Protein 1ZUU (pdb70)

Secondary structure (DSSP, 8-state):
--EE-S-B---STTB--B-TT--EEEEE--SSSSEEEEEETTTTEEEEEEGGGEE-

Structure (mmCIF, N/CA/C/O backbone):
data_1ZUU
#
_entry.id   1ZUU
#
_cell.length_a   36.740
_cell.length_b   36.740
_cell.length_c   76.550
_cell.angle_alpha   90.00
_cell.angle_beta   90.00
_cell.angle_gamma   90.00
#
_symmetry.space_group_name_H-M   'P 43 21 2'
#
loop_
_entity.id
_entity.type
_entity.pdbx_description
1 polymer 'BZZ1 protein'
2 non-polymer 'MAGNESIUM ION'
3 non-polymer 'UNKNOWN ATOM OR ION'
4 water water
#
loop_
_atom_site.group_PDB
_atom_site.id
_atom_site.type_symbol
_atom_site.label_atom_id
_atom_site.label_alt_id
_atom_site.label_comp_id
_atom_site.label_asym_id
_atom_site.label_entity_id
_atom_site.label_seq_id
_atom_site.pdbx_PDB_ins_code
_atom_site.Cartn_x
_atom_site.Cartn_y
_atom_site.Cartn_z
_atom_site.occupancy
_atom_site.B_iso_or_equiv
_atom_site.auth_seq_id
_atom_site.auth_comp_id
_atom_site.auth_asym_id
_atom_site.auth_atom_id
_atom_site.pdbx_PDB_model_num
ATOM 1 N N . GLU A 1 3 ? 8.870 1.992 15.154 1.00 21.96 2 GLU A N 1
ATOM 2 C CA . GLU A 1 3 ? 8.142 3.273 15.427 1.00 19.58 2 GLU A CA 1
ATOM 3 C C . GLU A 1 3 ? 8.736 4.466 14.674 1.00 15.80 2 GLU A C 1
ATOM 4 O O . GLU A 1 3 ? 9.899 4.449 14.249 1.00 18.82 2 GLU A O 1
ATOM 6 N N . ASN A 1 4 ? 7.934 5.445 14.374 1.00 12.16 3 ASN A N 1
ATOM 7 C CA . ASN A 1 4 ? 8.423 6.690 13.825 1.00 8.72 3 ASN A CA 1
ATOM 8 C C . ASN A 1 4 ? 9.546 7.272 14.697 1.00 8.80 3 ASN A C 1
ATOM 9 O O . ASN A 1 4 ? 9.560 7.071 15.944 1.00 12.09 3 ASN A O 1
ATOM 14 N N . LYS A 1 5 ? 10.476 8.004 14.080 1.00 7.31 4 LYS A N 1
ATOM 15 C CA . LYS A 1 5 ? 11.652 8.555 14.790 1.00 7.85 4 LYS A CA 1
ATOM 16 C C . LYS A 1 5 ? 11.989 9.914 14.270 1.00 6.27 4 LYS A C 1
ATOM 17 O O . LYS A 1 5 ? 11.954 10.157 13.043 1.00 7.27 4 LYS A O 1
ATOM 23 N N . VAL A 1 6 ? 12.420 10.797 15.166 1.00 5.01 5 VAL A N 1
ATOM 24 C CA . VAL A 1 6 ? 13.235 11.944 14.791 1.00 4.23 5 VAL A CA 1
ATOM 25 C C . VAL A 1 6 ? 14.684 11.508 14.899 1.00 4.55 5 VAL A C 1
ATOM 26 O O . VAL A 1 6 ? 15.143 11.120 16.000 1.00 6.45 5 VAL A O 1
ATOM 30 N N A LEU A 1 7 ? 15.401 11.579 13.774 0.50 4.98 6 LEU A N 1
ATOM 31 N N B LEU A 1 7 ? 15.467 11.579 13.848 0.50 4.15 6 LEU A N 1
ATOM 32 C CA A LEU A 1 7 ? 16.832 11.242 13.641 0.50 5.77 6 LEU A CA 1
ATOM 33 C CA B LEU A 1 7 ? 16.870 11.232 13.956 0.50 4.31 6 LEU A CA 1
ATOM 34 C C A LEU A 1 7 ? 17.732 12.434 13.957 0.50 5.31 6 LEU A C 1
ATOM 35 C C B LEU A 1 7 ? 17.806 12.434 13.917 0.50 4.69 6 LEU A C 1
ATOM 36 O O A LEU A 1 7 ? 18.763 12.294 14.643 0.50 4.38 6 LEU A O 1
ATOM 37 O O B LEU A 1 7 ? 18.970 12.292 14.293 0.50 4.25 6 LEU A O 1
ATOM 46 N N . TYR A 1 8 ? 17.331 13.613 13.468 1.00 4.58 7 TYR A N 1
ATOM 47 C CA . TYR A 1 8 ? 18.144 14.824 13.500 1.00 5.12 7 TYR A CA 1
ATOM 48 C C . TYR A 1 8 ? 17.290 15.977 13.999 1.00 4.83 7 TYR A C 1
ATOM 49 O O . TYR A 1 8 ? 16.127 16.118 13.585 1.00 5.07 7 TYR A O 1
ATOM 58 N N . ALA A 1 9 ? 17.867 16.820 14.844 1.00 4.86 8 ALA A N 1
ATOM 59 C CA . ALA A 1 9 ? 17.172 17.990 15.375 1.00 4.95 8 ALA A CA 1
ATOM 60 C C . ALA A 1 9 ? 17.010 19.064 14.303 1.00 4.61 8 ALA A C 1
ATOM 61 O O . ALA A 1 9 ? 17.890 19.274 13.458 1.00 6.74 8 ALA A O 1
ATOM 63 N N . TYR A 1 10 ? 15.879 19.758 14.389 1.00 4.26 9 TYR A N 1
ATOM 64 C CA . TYR A 1 10 ? 15.598 20.906 13.500 1.00 4.22 9 TYR A CA 1
ATOM 65 C C . TYR A 1 10 ? 14.794 21.888 14.310 1.00 4.13 9 TYR A C 1
ATOM 66 O O . TYR A 1 10 ? 13.786 21.522 14.918 1.00 4.92 9 TYR A O 1
ATOM 75 N N . VAL A 1 11 ? 15.208 23.178 14.312 1.00 4.33 10 VAL A N 1
ATOM 76 C CA . VAL A 1 11 ? 14.462 24.233 14.967 1.00 4.29 10 VAL A CA 1
ATOM 77 C C . VAL A 1 11 ? 13.643 24.996 13.908 1.00 4.19 10 VAL A C 1
ATOM 78 O O . VAL A 1 11 ? 14.189 25.465 12.905 1.00 4.89 10 VAL A O 1
ATOM 82 N N A GLN A 1 12 ? 12.369 25.201 14.231 0.50 4.33 11 GLN A N 1
ATOM 83 N N B GLN A 1 12 ? 12.376 25.219 14.167 0.50 4.52 11 GLN A N 1
ATOM 84 C CA A GLN A 1 12 ? 11.465 26.058 13.449 0.50 4.82 11 GLN A CA 1
ATOM 85 C CA B GLN A 1 12 ? 11.547 25.962 13.234 0.50 5.77 11 GLN A CA 1
ATOM 86 C C A GLN A 1 12 ? 12.207 27.312 12.936 0.50 5.53 11 GLN A C 1
ATOM 87 C C B GLN A 1 12 ? 12.157 27.322 12.969 0.50 4.90 11 GLN A C 1
ATOM 88 O O A GLN A 1 12 ? 12.885 28.012 13.700 0.50 6.38 11 GLN A O 1
ATOM 89 O O B GLN A 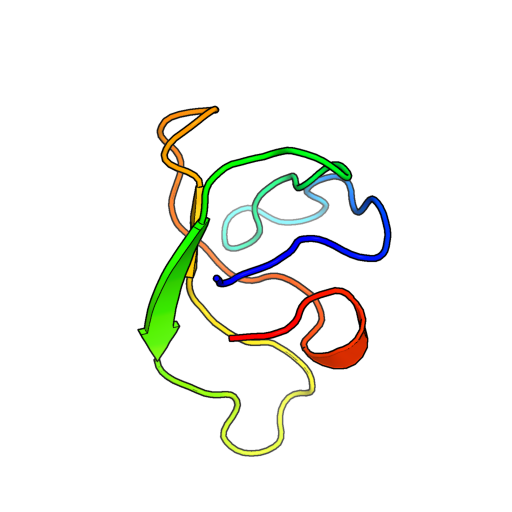1 12 ? 12.568 28.064 13.878 0.50 3.87 11 GLN A O 1
ATOM 100 N N A LYS A 1 13 ? 12.020 27.642 11.645 0.50 5.69 12 LYS A N 1
ATOM 101 N N B LYS A 1 13 ? 12.158 27.688 11.690 0.50 5.15 12 LYS A N 1
ATOM 102 C CA A LYS A 1 13 ? 12.594 28.877 11.017 0.50 6.66 12 LYS A CA 1
ATOM 103 C CA B LYS A 1 13 ? 12.490 29.037 11.260 0.50 6.08 12 LYS A CA 1
ATOM 104 C C A LYS A 1 13 ? 11.576 29.738 10.249 0.50 7.37 12 LYS A C 1
ATOM 105 C C B LYS A 1 13 ? 11.226 29.749 10.852 0.50 5.99 12 LYS A C 1
ATOM 106 O O A LYS A 1 13 ? 11.869 30.814 9.777 0.50 11.11 12 LYS A O 1
ATOM 107 O O B LYS A 1 13 ? 10.818 30.650 11.544 0.50 8.07 12 LYS A O 1
ATOM 118 N N A ASP A 1 14 ? 10.402 29.235 9.985 0.50 6.89 13 ASP A N 1
ATOM 119 N N B ASP A 1 14 ? 10.618 29.336 9.750 0.50 9.73 13 ASP A N 1
ATOM 120 C CA A ASP A 1 14 ? 9.323 30.003 9.354 0.50 6.11 13 ASP A CA 1
ATOM 121 C CA B ASP A 1 14 ? 9.426 29.993 9.228 0.50 10.97 13 ASP A CA 1
ATOM 122 C C A ASP A 1 14 ? 8.044 29.468 10.004 0.50 5.83 13 ASP A C 1
ATOM 123 C C B ASP A 1 14 ? 8.150 29.562 9.937 0.50 9.75 13 ASP A C 1
ATOM 124 O O A ASP A 1 14 ? 8.060 28.417 10.628 0.50 5.75 13 ASP A O 1
ATOM 125 O O B ASP A 1 14 ? 8.112 28.559 10.698 0.50 10.11 13 ASP A O 1
ATOM 134 N N A ASP A 1 15 ? 6.925 30.163 9.817 0.50 7.37 14 ASP A N 1
ATOM 135 N N B ASP A 1 15 ? 7.075 30.278 9.598 0.50 8.64 14 ASP A N 1
ATOM 136 C CA A ASP A 1 15 ? 5.683 29.938 10.542 0.50 9.29 14 ASP A CA 1
ATOM 137 C CA B ASP A 1 15 ? 5.823 30.154 10.290 0.50 7.06 14 ASP A CA 1
ATOM 138 C C A ASP A 1 15 ? 5.068 28.561 10.304 0.50 6.85 14 ASP A C 1
ATOM 139 C C B ASP A 1 15 ? 5.078 28.836 10.028 0.50 6.46 14 ASP A C 1
ATOM 140 O O A ASP A 1 15 ? 4.336 28.052 11.155 0.50 8.16 14 ASP A O 1
ATOM 141 O O B ASP A 1 15 ? 4.096 28.500 10.753 0.50 8.37 14 ASP A O 1
ATOM 150 N N A ASP A 1 16 ? 5.313 28.001 9.121 0.50 5.95 15 ASP A N 1
ATOM 151 N N B ASP A 1 16 ? 5.537 28.085 9.026 0.50 4.75 15 ASP A N 1
ATOM 152 C CA A ASP A 1 16 ? 4.761 26.711 8.740 0.50 4.94 15 ASP A CA 1
ATOM 153 C CA B ASP A 1 16 ? 4.905 26.822 8.625 0.50 4.57 15 ASP A CA 1
ATOM 154 C C A ASP A 1 16 ? 5.571 25.551 9.219 0.50 4.90 15 ASP A C 1
ATOM 155 C C B ASP A 1 16 ? 5.669 25.587 9.047 0.50 4.14 15 ASP A C 1
ATOM 156 O O A ASP A 1 16 ? 5.129 24.423 9.044 0.50 4.81 15 ASP A O 1
ATOM 157 O O B ASP A 1 16 ? 5.293 24.467 8.684 0.50 4.79 15 ASP A O 1
ATOM 166 N N . GLU A 1 17 ? 6.757 25.794 9.785 1.00 4.09 16 GLU A N 1
ATOM 167 C CA . GLU A 1 17 ? 7.673 24.733 10.214 1.00 4.04 16 GLU A CA 1
ATOM 168 C C . GLU A 1 17 ? 7.440 24.468 11.713 1.00 4.30 16 GLU A C 1
ATOM 169 O O . GLU A 1 17 ? 6.910 25.312 12.441 1.00 5.94 16 GLU A O 1
ATOM 175 N N . ILE A 1 18 ? 7.943 23.318 12.179 1.00 3.79 17 ILE A N 1
ATOM 176 C CA . ILE A 1 18 ? 7.979 23.048 13.621 1.00 3.74 17 ILE A CA 1
ATOM 177 C C . ILE A 1 18 ? 9.353 22.491 13.991 1.00 4.03 17 ILE A C 1
ATOM 178 O O . ILE A 1 18 ? 10.138 22.018 13.168 1.00 4.57 17 ILE A O 1
ATOM 183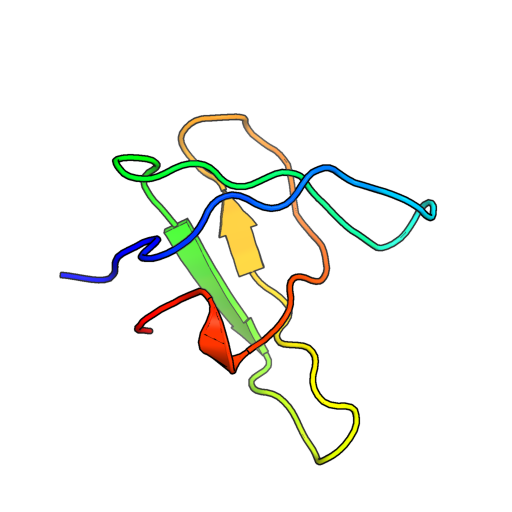 N N . THR A 1 19 ? 9.628 22.561 15.307 1.00 3.79 18 THR A N 1
ATOM 184 C CA . THR A 1 19 ? 10.803 21.994 15.888 1.00 3.06 18 THR A CA 1
ATOM 185 C C . THR A 1 19 ? 10.628 20.499 16.158 1.00 3.43 18 THR A C 1
ATOM 186 O O . THR A 1 19 ? 9.592 20.040 16.603 1.00 3.95 18 THR A O 1
ATOM 190 N N . ILE A 1 20 ? 11.716 19.748 15.899 1.00 3.52 19 ILE A N 1
ATOM 191 C CA . ILE A 1 20 ? 11.815 18.352 16.227 1.00 3.39 19 ILE A CA 1
ATOM 192 C C . ILE A 1 20 ? 13.170 18.081 16.878 1.00 3.20 19 ILE A C 1
ATOM 193 O O . ILE A 1 20 ? 14.188 18.632 16.470 1.00 3.87 19 ILE A O 1
ATOM 198 N N . THR A 1 21 ? 13.181 17.152 17.833 1.00 3.44 20 THR A N 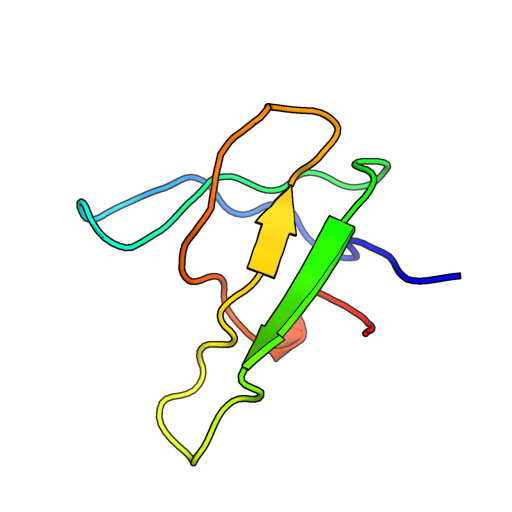1
ATOM 199 C CA . THR A 1 21 ? 14.414 16.698 18.437 1.00 4.03 20 THR A CA 1
ATOM 200 C C . THR A 1 21 ? 14.376 15.191 18.585 1.00 4.14 20 THR A C 1
ATOM 201 O O . THR A 1 21 ? 13.313 14.594 18.772 1.00 4.10 20 THR A O 1
ATOM 205 N N . PRO A 1 22 ? 15.551 14.532 18.507 1.00 4.36 21 PRO A N 1
ATOM 206 C CA . PRO A 1 22 ? 15.592 13.037 18.703 1.00 5.17 21 PRO A CA 1
ATOM 207 C C . PRO A 1 22 ? 14.858 12.660 19.961 1.00 4.98 21 PRO A C 1
ATOM 208 O O . PRO A 1 22 ? 15.055 13.276 21.028 1.00 5.88 21 PRO A O 1
ATOM 212 N N . GLY A 1 23 ? 14.016 11.640 19.849 1.00 5.31 22 GLY A N 1
ATOM 213 C CA . GLY A 1 23 ? 13.197 11.174 20.956 1.00 5.51 22 GLY A CA 1
ATOM 214 C C . GLY A 1 23 ? 11.765 11.690 20.977 1.00 5.28 22 GLY A C 1
ATOM 215 O O . GLY A 1 23 ? 10.949 11.167 21.698 1.00 7.95 22 GLY A O 1
ATOM 216 N N . ASP A 1 24 ? 11.481 12.742 20.204 1.00 4.46 23 ASP A N 1
ATOM 217 C CA . ASP A 1 24 ? 10.089 13.256 20.177 1.00 4.07 23 ASP A CA 1
ATOM 218 C C . ASP A 1 24 ? 9.189 12.207 19.497 1.00 4.29 23 ASP A C 1
ATOM 219 O O . ASP A 1 24 ? 9.589 11.519 18.530 1.00 5.35 23 ASP A O 1
ATOM 224 N N . LYS A 1 25 ? 7.964 12.148 19.980 1.00 3.68 24 LYS A N 1
ATOM 225 C CA . LYS A 1 25 ? 6.938 11.285 19.374 1.00 4.48 24 LYS A CA 1
ATOM 226 C C . LYS A 1 25 ? 6.230 12.072 18.255 1.00 4.51 24 LYS A C 1
ATOM 227 O O . LYS A 1 25 ? 5.748 13.174 18.494 1.00 5.95 24 LYS A O 1
ATOM 233 N N . ILE A 1 26 ? 6.232 11.494 17.048 1.00 4.61 25 ILE A N 1
ATOM 234 C CA . ILE A 1 26 ? 5.729 12.198 15.878 1.00 4.08 25 ILE A CA 1
ATOM 235 C C . ILE A 1 26 ? 4.690 11.326 15.145 1.00 4.75 25 ILE A C 1
ATOM 236 O O . ILE A 1 26 ? 4.659 10.080 15.327 1.00 5.19 25 ILE A O 1
ATOM 241 N N . SER A 1 27 ? 3.934 11.963 14.279 1.00 4.21 26 SER A N 1
ATOM 242 C CA . SER A 1 27 ? 2.969 11.264 13.425 1.00 4.71 26 SER A CA 1
ATOM 243 C C . SER A 1 27 ? 2.886 12.020 12.083 1.00 4.07 26 SER A C 1
ATOM 244 O O . SER A 1 27 ? 3.086 13.220 11.990 1.00 4.72 26 SER A O 1
ATOM 247 N N . LEU A 1 28 ? 2.594 11.241 11.042 1.00 4.16 27 LEU A N 1
ATOM 248 C CA . LEU A 1 28 ? 2.515 11.829 9.687 1.00 4.18 27 LEU A CA 1
ATOM 249 C C . LEU A 1 28 ? 1.198 12.601 9.476 1.00 4.52 27 LEU A C 1
ATOM 250 O O . LEU A 1 28 ? 0.133 12.139 9.859 1.00 5.37 27 LEU A O 1
ATOM 255 N N . VAL A 1 29 ? 1.308 13.738 8.774 1.00 4.35 28 VAL A N 1
ATOM 256 C CA . VAL A 1 29 ? 0.159 14.431 8.218 1.00 4.90 28 VAL A CA 1
ATOM 257 C C . VAL A 1 29 ? 0.125 14.228 6.682 1.00 4.38 28 VAL A C 1
ATOM 258 O O . VAL A 1 29 ? -0.892 13.834 6.123 1.00 5.47 28 VAL A O 1
ATOM 262 N N . ALA A 1 30 ? 1.236 14.509 6.013 1.00 4.44 29 ALA A N 1
ATOM 263 C CA . ALA A 1 30 ? 1.293 14.385 4.535 1.00 5.25 29 ALA A CA 1
ATOM 264 C C . ALA A 1 30 ? 2.736 14.195 4.138 1.00 4.29 29 ALA A C 1
ATOM 265 O O . ALA A 1 30 ? 3.640 14.898 4.613 1.00 5.13 29 ALA A O 1
ATOM 267 N N A ARG A 1 31 ? 3.013 13.210 3.277 0.50 5.34 30 ARG A N 1
ATOM 268 N N B ARG A 1 31 ? 2.957 13.287 3.188 0.50 4.45 30 ARG A N 1
ATOM 269 C CA A ARG A 1 31 ? 4.383 13.001 2.777 0.50 4.84 30 ARG A CA 1
ATOM 270 C CA B ARG A 1 31 ? 4.285 13.022 2.637 0.50 4.82 30 ARG A CA 1
ATOM 271 C C A ARG A 1 31 ? 4.810 14.155 1.875 0.50 5.71 30 ARG A C 1
ATOM 272 C C B ARG A 1 31 ? 4.807 14.212 1.842 0.50 4.74 30 ARG A C 1
ATOM 273 O O A ARG A 1 31 ? 4.012 14.857 1.249 0.50 7.33 30 ARG A O 1
ATOM 274 O O B ARG A 1 31 ? 4.073 15.004 1.254 0.50 4.79 30 ARG A O 1
ATOM 289 N N . ASP A 1 32 ? 6.132 14.279 1.798 1.00 5.33 31 ASP A N 1
ATOM 290 C CA . ASP A 1 32 ? 6.839 15.192 0.858 1.00 5.21 31 ASP A CA 1
ATOM 291 C C . ASP A 1 32 ? 6.399 14.828 -0.555 1.00 4.49 31 ASP A C 1
ATOM 292 O O . ASP A 1 32 ? 6.374 13.661 -0.933 1.00 6.75 31 ASP A O 1
ATOM 297 N N . THR A 1 33 ? 6.087 15.844 -1.341 1.00 4.87 32 THR A N 1
ATOM 298 C CA . THR A 1 33 ? 5.724 15.662 -2.769 1.00 5.32 32 THR A CA 1
ATOM 299 C C . THR A 1 33 ? 6.857 16.115 -3.687 1.00 5.50 32 THR A C 1
ATOM 300 O O . THR A 1 33 ? 6.670 16.131 -4.903 1.00 7.42 32 THR A O 1
ATOM 304 N N . GLY A 1 34 ? 8.027 16.445 -3.134 1.00 5.45 33 GLY A N 1
ATOM 305 C CA . GLY A 1 34 ? 9.164 16.956 -3.914 1.00 5.45 33 GLY A CA 1
ATOM 306 C C . GLY A 1 34 ? 9.726 18.282 -3.429 1.00 5.63 33 GLY A C 1
ATOM 307 O O . GLY A 1 34 ? 10.625 18.803 -4.047 1.00 6.34 33 GLY A O 1
ATOM 308 N N . SER A 1 35 ? 9.175 18.845 -2.361 1.00 5.47 34 SER A N 1
ATOM 309 C CA . SER A 1 35 ? 9.679 20.073 -1.778 1.00 5.50 34 SER A CA 1
ATOM 310 C C . SER A 1 35 ? 10.922 19.844 -0.913 1.00 5.37 34 SER A C 1
ATOM 311 O O . SER A 1 35 ? 11.656 20.839 -0.646 1.00 6.90 34 SER A O 1
ATOM 314 N N . GLY A 1 36 ? 11.108 18.633 -0.384 1.00 4.79 35 GLY A N 1
ATOM 315 C CA . GLY A 1 36 ? 12.101 18.349 0.631 1.00 5.52 35 GLY A CA 1
ATOM 316 C C . GLY A 1 36 ? 11.548 18.385 2.054 1.00 4.70 35 GLY A C 1
ATOM 317 O O . GLY A 1 36 ? 12.342 18.128 2.995 1.00 5.13 35 GLY A O 1
ATOM 318 N N . TRP A 1 37 ? 10.270 18.680 2.229 1.00 4.07 36 TRP A N 1
ATOM 319 C CA . TRP A 1 37 ? 9.666 18.814 3.541 1.00 4.21 36 TRP A CA 1
ATOM 320 C C . TRP A 1 37 ? 8.484 17.872 3.670 1.00 4.45 36 TRP A C 1
ATOM 321 O O . TRP A 1 37 ? 7.718 17.661 2.723 1.00 5.51 36 TRP A O 1
ATOM 332 N N . THR A 1 38 ? 8.306 17.346 4.902 1.00 4.06 37 THR A N 1
ATOM 333 C CA . THR 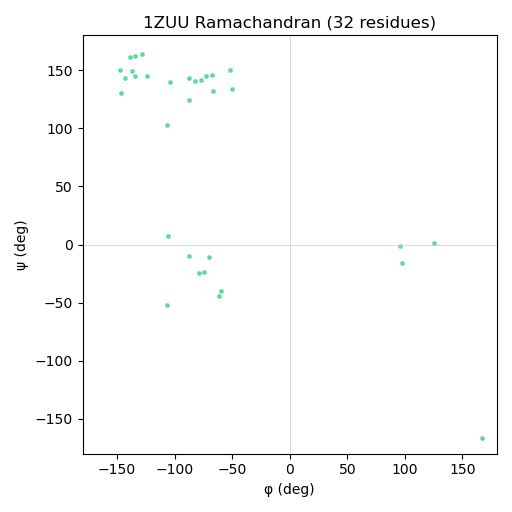A 1 38 ? 7.191 16.466 5.253 1.00 4.30 37 THR A CA 1
ATOM 334 C C . THR A 1 38 ? 6.352 17.171 6.324 1.00 3.79 37 THR A C 1
ATOM 335 O O . THR A 1 38 ? 6.911 17.779 7.251 1.00 4.22 37 THR A O 1
ATOM 339 N N A LYS A 1 39 ? 5.031 17.141 6.193 0.50 3.95 38 LYS A N 1
ATOM 340 N N B LYS A 1 39 ? 5.023 17.031 6.225 0.50 4.16 38 LYS A N 1
ATOM 341 C CA A LYS A 1 39 ? 4.197 17.701 7.249 0.50 4.25 38 LYS A CA 1
ATOM 342 C CA B LYS A 1 39 ? 4.089 17.597 7.213 0.50 3.43 38 LYS A CA 1
ATOM 343 C C A LYS A 1 39 ? 3.933 16.599 8.285 0.50 4.13 38 LYS A C 1
ATOM 344 C C B LYS A 1 39 ? 3.807 16.572 8.312 0.50 3.71 38 LYS A C 1
ATOM 345 O O A LYS A 1 39 ? 3.553 15.473 7.923 0.50 3.93 38 LYS A O 1
ATOM 346 O O B LYS A 1 39 ? 3.312 15.478 8.015 0.50 3.94 38 LYS A O 1
ATOM 357 N N . ILE A 1 40 ? 4.116 16.953 9.568 1.00 3.80 39 ILE A N 1
ATOM 358 C CA . ILE A 1 40 ? 3.969 16.042 10.677 1.00 3.45 39 ILE A CA 1
ATOM 359 C C . ILE A 1 40 ? 3.259 16.776 11.849 1.00 3.64 39 ILE A C 1
ATOM 360 O O . ILE A 1 40 ? 3.206 17.998 11.912 1.00 4.60 39 ILE A O 1
ATOM 365 N N . ASN A 1 41 ? 2.849 15.930 12.797 1.00 3.82 40 ASN A N 1
ATOM 366 C CA . ASN A 1 41 ? 2.558 16.365 14.153 1.00 3.99 40 ASN A CA 1
ATOM 367 C C . ASN A 1 41 ? 3.718 15.938 15.065 1.00 3.84 40 ASN A C 1
ATOM 368 O O . ASN A 1 41 ? 4.210 14.811 14.918 1.00 4.47 40 ASN A O 1
ATOM 373 N N . ASN A 1 42 ? 4.084 16.797 15.981 1.00 3.60 41 ASN A N 1
ATOM 374 C CA . ASN A 1 42 ? 4.998 16.449 17.063 1.00 3.37 41 ASN A CA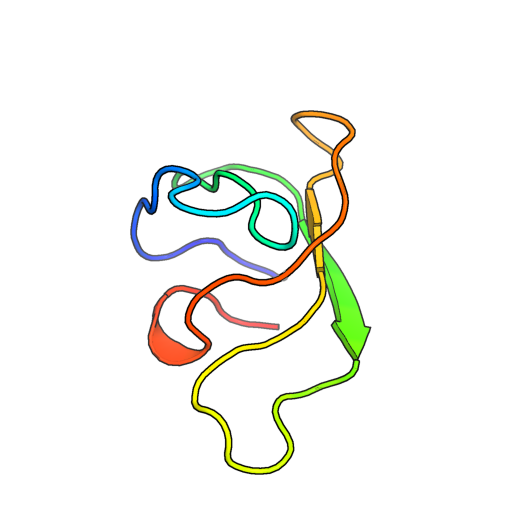 1
ATOM 375 C C . ASN A 1 42 ? 4.110 16.358 18.302 1.00 3.59 41 ASN A C 1
ATOM 376 O O . ASN A 1 42 ? 3.705 17.36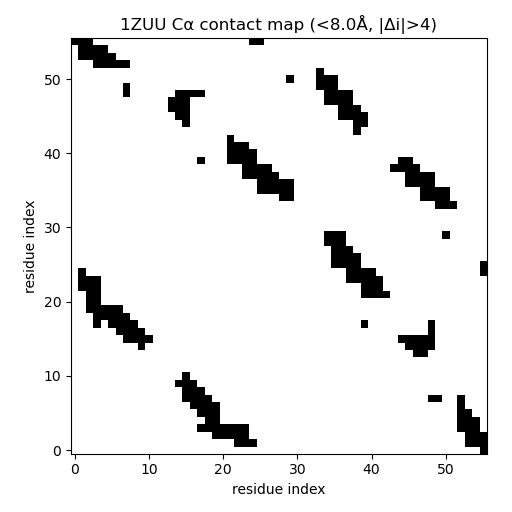4 18.853 1.00 4.10 41 ASN A O 1
ATOM 381 N N . ASP A 1 43 ? 3.793 15.106 18.717 1.00 3.71 42 ASP A N 1
ATOM 382 C CA . ASP A 1 43 ? 2.934 14.939 19.886 1.00 3.51 42 ASP A CA 1
ATOM 383 C C . ASP A 1 43 ? 3.691 15.240 21.177 1.00 3.68 42 ASP A C 1
ATOM 384 O O . ASP A 1 43 ? 3.027 15.576 22.186 1.00 4.83 42 ASP A O 1
ATOM 389 N N . THR A 1 44 ? 4.999 15.142 21.201 1.00 3.79 43 THR A N 1
ATOM 390 C CA . THR A 1 44 ? 5.755 15.578 22.379 1.00 4.02 43 THR A CA 1
ATOM 391 C C . THR A 1 44 ? 5.548 17.063 22.635 1.00 4.23 43 THR A C 1
ATOM 392 O O . THR A 1 44 ? 5.342 17.499 23.780 1.00 5.07 43 THR A O 1
ATOM 396 N N . THR A 1 45 ? 5.608 17.903 21.582 1.00 4.09 44 THR A N 1
ATOM 397 C CA . THR A 1 45 ? 5.526 19.351 21.762 1.00 5.40 44 THR A CA 1
ATOM 398 C C . THR A 1 45 ? 4.093 19.902 21.581 1.00 5.38 44 THR A C 1
ATOM 399 O O . THR A 1 45 ? 3.846 21.034 22.034 1.00 7.13 44 THR A O 1
ATOM 403 N N A GLY A 1 46 ? 3.249 19.189 20.866 0.50 5.61 45 GLY A N 1
ATOM 404 N N B GLY A 1 46 ? 3.184 19.135 21.009 0.50 4.31 45 GLY A N 1
ATOM 405 C CA A GLY A 1 46 ? 1.918 19.642 20.562 0.50 6.18 45 GLY A CA 1
ATOM 406 C CA B GLY A 1 46 ? 1.865 19.627 20.692 0.50 5.04 45 GLY A CA 1
ATOM 407 C C A GLY A 1 46 ? 1.759 20.439 19.289 0.50 4.94 45 GLY A C 1
ATOM 408 C C B GLY A 1 46 ? 1.824 20.580 19.523 0.50 4.59 45 GLY A C 1
ATOM 409 O O A GLY A 1 46 ? 0.663 20.956 19.052 0.50 6.09 45 GLY A O 1
ATOM 410 O O B GLY A 1 46 ? 1.005 21.495 19.530 0.50 7.21 45 GLY A O 1
ATOM 411 N N A GLU A 1 47 ? 2.796 20.563 18.458 0.50 5.05 46 GLU A N 1
ATOM 412 N N B GLU A 1 47 ? 2.655 20.382 18.494 0.50 3.92 46 GLU A N 1
ATOM 413 C CA A GLU A 1 47 ? 2.761 21.413 17.279 0.50 4.80 46 GLU A CA 1
ATOM 414 C CA B GLU A 1 47 ? 2.694 21.278 17.357 0.50 3.96 46 GLU A CA 1
ATOM 415 C C A GLU A 1 47 ? 2.660 20.551 16.032 0.50 5.05 46 GLU A C 1
ATOM 416 C C B GLU A 1 47 ? 2.520 20.484 16.049 0.50 3.92 46 GLU A C 1
ATOM 417 O O A GLU A 1 47 ? 3.010 19.367 16.024 0.50 6.14 46 GLU A O 1
ATOM 418 O O B GLU A 1 47 ? 2.683 19.265 16.013 0.50 4.83 46 GLU A O 1
ATOM 429 N N . THR A 1 48 ? 2.202 21.202 14.960 1.00 4.58 47 THR A N 1
ATOM 430 C CA . THR A 1 48 ? 2.004 20.567 13.645 1.00 4.34 47 THR A CA 1
ATOM 431 C C . THR A 1 48 ? 2.619 21.462 12.583 1.00 4.36 47 THR A C 1
ATOM 432 O O . THR A 1 48 ? 2.379 22.700 12.579 1.00 4.95 47 THR A O 1
ATOM 436 N N . GLY A 1 49 ? 3.385 20.924 11.647 1.00 4.00 48 GLY A N 1
ATOM 437 C CA . GLY A 1 49 ? 3.922 21.683 10.571 1.00 4.20 48 GLY A CA 1
ATOM 438 C C . G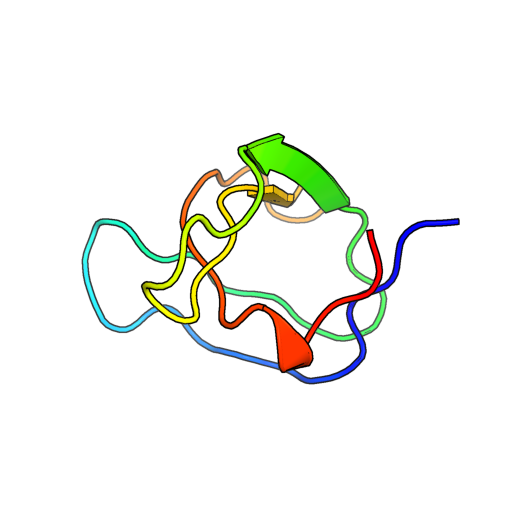LY A 1 49 ? 5.020 20.891 9.835 1.00 4.02 48 GLY A C 1
ATOM 439 O O . GLY A 1 49 ? 5.140 19.668 9.982 1.00 4.03 48 GLY A O 1
ATOM 440 N N . LEU A 1 50 ? 5.762 21.606 9.006 1.00 3.70 49 LEU A N 1
ATOM 441 C CA . LE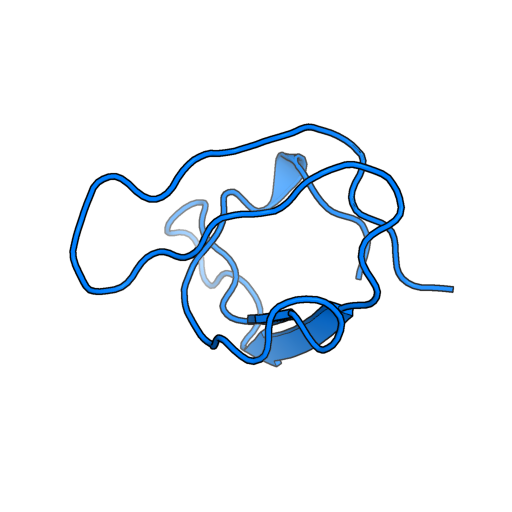U A 1 50 ? 6.766 21.017 8.115 1.00 3.42 49 LEU A CA 1
ATOM 442 C C . LEU A 1 50 ? 8.129 20.882 8.824 1.00 3.78 49 LEU A C 1
ATOM 443 O O . LEU A 1 50 ? 8.557 21.734 9.577 1.00 4.28 49 LEU A O 1
ATOM 448 N N . VAL A 1 51 ? 8.806 19.754 8.464 1.00 4.03 50 VAL A N 1
ATOM 449 C CA . VAL A 1 51 ? 10.160 19.497 8.874 1.00 3.66 50 VAL A CA 1
ATOM 450 C C . VAL A 1 51 ? 10.910 18.912 7.663 1.00 4.29 50 VAL A C 1
ATOM 451 O O . VAL A 1 51 ? 10.299 18.367 6.751 1.00 4.01 50 VAL A O 1
ATOM 455 N N . PRO A 1 52 ? 12.251 18.943 7.672 1.00 4.27 51 PRO A N 1
ATOM 456 C CA . PRO A 1 52 ? 12.990 18.345 6.528 1.00 5.13 51 PRO A CA 1
ATOM 457 C C . PRO A 1 52 ? 12.778 16.848 6.520 1.00 4.55 51 PRO A C 1
ATOM 458 O O . PRO A 1 52 ? 12.996 16.136 7.527 1.00 5.06 51 PRO A O 1
ATOM 462 N N . THR A 1 53 ? 12.445 16.288 5.340 1.00 4.73 52 THR A N 1
ATOM 463 C CA . THR A 1 53 ? 12.103 14.876 5.223 1.00 4.91 52 THR A CA 1
ATOM 464 C C . THR A 1 53 ? 13.248 13.957 5.674 1.00 4.52 52 THR A C 1
ATOM 465 O O . THR A 1 53 ? 12.979 12.928 6.322 1.00 5.27 52 THR A O 1
ATOM 469 N N . THR A 1 54 ? 14.477 14.290 5.350 1.00 4.45 53 THR A N 1
ATOM 470 C CA . THR A 1 54 ? 15.609 13.414 5.666 1.00 5.38 53 THR A CA 1
ATOM 471 C C . THR A 1 54 ? 15.890 13.374 7.188 1.00 5.52 53 THR A C 1
ATOM 472 O O . THR A 1 54 ? 16.731 12.560 7.633 1.00 6.74 53 THR A O 1
ATOM 476 N N . TYR A 1 55 ? 15.270 14.245 7.988 1.00 4.47 54 TYR A N 1
ATOM 477 C CA . TYR A 1 55 ? 15.582 14.316 9.423 1.00 4.46 54 TYR A CA 1
ATOM 478 C C . TYR A 1 55 ? 14.719 13.314 10.223 1.00 5.00 54 TYR A C 1
ATOM 479 O O . TYR A 1 55 ? 15.011 13.142 11.441 1.00 5.82 54 TYR A O 1
ATOM 488 N N . ILE A 1 56 ? 13.730 12.701 9.605 1.00 4.28 55 ILE A N 1
ATOM 489 C CA . ILE A 1 56 ? 12.793 11.843 10.303 1.00 4.12 55 ILE A CA 1
ATOM 490 C C . ILE A 1 56 ? 12.641 10.528 9.569 1.00 5.35 55 ILE A C 1
ATOM 491 O O . ILE A 1 56 ? 13.053 10.362 8.410 1.00 5.74 55 ILE A O 1
ATOM 496 N N A ARG A 1 57 ? 12.105 9.538 10.277 0.50 5.65 56 ARG A N 1
ATOM 497 N N B ARG A 1 57 ? 12.065 9.565 10.286 0.50 5.64 56 ARG A N 1
ATOM 498 C CA A ARG A 1 57 ? 11.648 8.273 9.674 0.50 6.47 56 ARG A CA 1
ATOM 499 C CA B ARG A 1 57 ? 11.689 8.237 9.765 0.50 6.36 56 ARG A CA 1
ATOM 500 C C A ARG A 1 57 ? 10.179 8.133 10.043 0.50 6.17 56 ARG A C 1
ATOM 501 C C B ARG A 1 57 ? 10.202 8.095 10.039 0.50 6.49 56 ARG A C 1
ATOM 502 O O A ARG A 1 57 ? 9.816 8.026 11.237 0.50 8.56 56 ARG A O 1
ATOM 503 O O B ARG A 1 57 ? 9.739 8.217 11.196 0.50 8.05 56 ARG A O 1
ATOM 518 N N A ILE A 1 58 ? 9.316 8.212 9.038 0.50 6.08 57 ILE A N 1
ATOM 519 N N B ILE A 1 58 ? 9.426 7.905 8.979 0.50 8.44 57 ILE A N 1
ATOM 520 C CA A ILE A 1 58 ? 7.888 7.981 9.176 0.50 6.03 57 ILE A CA 1
ATOM 521 C CA B ILE A 1 58 ? 7.985 7.962 9.044 0.50 9.11 57 ILE A CA 1
ATOM 522 C C A ILE A 1 58 ? 7.434 6.904 8.211 0.50 7.16 57 ILE A C 1
ATOM 523 C C B ILE A 1 58 ? 7.334 7.377 7.798 0.50 8.80 57 ILE A C 1
ATOM 524 O O A ILE A 1 58 ? 8.273 6.167 7.651 0.50 10.36 57 ILE A O 1
ATOM 525 O O B ILE A 1 58 ? 8.037 7.216 6.788 0.50 11.65 57 ILE A O 1
#

GO terms:
  GO:0005543 phospholipid binding (F, IDA)
  GO:0005886 plasma membrane (C, IDA)
  GO:0030479 actin cortical patch (C, IDA)
  GO:0009651 response to salt stress (P, IGI)
  GO:0006897 endocytosis (P, IGI)
  GO:0008047 enzyme activator activity (F, IMP)
  GO:0043332 mating projection tip (C, HDA)
  GO:0005737 cytoplasm (C, HDA)
  GO:0005935 cellular bud neck (C, HDA)
  GO:0045010 actin nucleation (P, IMP)
  GO:0009651 response to salt stress (P, IPI)
  GO:0007015 actin filament organization (P, IPI)
  GO:0005515 protein binding (F, IPI)

Foldseek 3Di:
DKFQQDWDPDDDPQAHTDDTPFDKAFDAQDPPPQWGWIAGPNVRDTGIDGPVRIDD

Radius of gyration: 9.65 Å; Cα contacts (8 Å, |Δi|>4): 147; chains: 1; bounding box: 18×27×26 Å

Solvent-accessible surface area: 3607 Å² total; per-residue (Å²): 137,67,115,8,55,129,59,22,108,90,161,85,133,66,18,8,44,0,58,79,61,18,144,14,38,58,71,51,164,42,137,75,79,40,75,1,86,0,39,1,106,79,67,60,97,80,4,42,0,20,44,100,71,5,118,80

CATH classification: 2.30.30.40

InterPro domains:
  IPR001060 FCH domain [PF00611] (15-105)
  IPR001060 FCH domain [SM00055] (5-110)
  IPR001452 SH3 domain [PF00018] (499-547)
  IPR001452 SH3 domain [PF14604] (584-631)
  IPR001452 SH3 domain [PS50002] (493-555)
  IPR001452 SH3 domain [PS50002] (577-633)
  IPR001452 SH3 domain [SM00326] (496-554)
  IPR001452 SH3 domain [SM00326] (580-633)
  IPR027267 AH/BAR domain superfamily [G3DSA:1.20.1270.60] (6-280)
  IPR027267 AH/BAR domain superfamily [SSF103657] (5-293)
  IPR031160 F-BAR domain [PS51741] (5-271)
  IPR036028 SH3-like domain superfamily [SSF50044] (499-555)
  IPR036028 SH3-like domain superfamily [SSF50044] (567-633)

Sequence (56 aa):
ENKVLLYAYVQQKKDDDDDDEITITPGDKISLVARRDTGSGWTKKINNDTTGGEETGLVPTTYIRRII

Organism: Saccharomyces cerevisiae (strain ATCC 204508 / S288c) (NCBI:txid559292)

Nearest PDB structures (foldseek):
  1zuu-assembly1_A  TM=1.018E+00  e=1.048E-09  Saccharomyces cerevisiae
  2a28-assembly3_C  TM=9.335E-01  e=2.316E-05  Saccharomyces cerevisiae
  1jeg-assembly1_A  TM=8.000E-01  e=3.932E-04  Mus musculus
  4afu-assembly2_D  TM=8.895E-01  e=5.248E-03  synthetic construct
  4afs-assembly1_C  TM=8.793E-01  e=7.093E-03  synthetic construct

B-factor: mean 9.34, std 7.94, range [3.06, 46.64]